Protein AF-A0A6A4WZC3-F1 (afdb_monomer_lite)

Radius of gyration: 23.25 Å; chains: 1; bounding box: 50×36×66 Å

Structure (mmCIF, N/CA/C/O backbone):
data_AF-A0A6A4WZC3-F1
#
_entry.id   AF-A0A6A4WZC3-F1
#
loop_
_atom_site.group_PDB
_atom_site.id
_atom_site.type_symbol
_atom_site.label_atom_id
_atom_site.label_alt_id
_atom_site.label_comp_id
_atom_site.label_asym_id
_atom_site.label_entity_id
_atom_site.label_seq_id
_atom_site.pdbx_PDB_ins_code
_atom_site.Cartn_x
_atom_site.Cartn_y
_atom_site.Cartn_z
_atom_site.occupancy
_atom_site.B_iso_or_equiv
_atom_site.auth_seq_id
_atom_site.auth_comp_id
_atom_site.auth_asym_id
_atom_site.auth_atom_id
_atom_site.pdbx_PDB_model_num
ATOM 1 N N . MET A 1 1 ? -28.064 8.600 -43.692 1.00 49.09 1 MET A N 1
ATOM 2 C CA . MET A 1 1 ? -27.181 9.787 -43.739 1.00 49.09 1 MET A CA 1
ATOM 3 C C . MET A 1 1 ? -26.908 10.231 -42.296 1.00 49.09 1 MET A C 1
ATOM 5 O O . MET A 1 1 ? -27.273 11.328 -41.927 1.00 49.09 1 MET A O 1
ATOM 9 N N . GLU A 1 2 ? -26.330 9.360 -41.451 1.00 55.53 2 GLU A N 1
ATOM 10 C CA . GLU A 1 2 ? -26.418 9.509 -39.975 1.00 55.53 2 GLU A CA 1
ATOM 11 C C . GLU A 1 2 ? -25.184 9.004 -39.194 1.00 55.53 2 GLU A C 1
ATOM 13 O O . GLU A 1 2 ? -25.263 8.687 -38.020 1.00 55.53 2 GLU A O 1
ATOM 18 N N . VAL A 1 3 ? -24.002 8.901 -39.808 1.00 55.03 3 VAL A N 1
ATOM 19 C CA . VAL A 1 3 ? -22.809 8.351 -39.107 1.00 55.03 3 VAL A CA 1
ATOM 20 C C . VAL A 1 3 ? -21.593 9.274 -39.108 1.00 55.03 3 VAL A C 1
ATOM 22 O O . VAL A 1 3 ? -20.546 8.943 -38.558 1.00 55.03 3 VAL A O 1
ATOM 25 N N . ARG A 1 4 ? -21.724 10.475 -39.683 1.00 53.66 4 ARG A N 1
ATOM 26 C CA . ARG A 1 4 ? -20.630 11.460 -39.744 1.00 53.66 4 ARG A CA 1
ATOM 27 C C . ARG A 1 4 ? -20.588 12.397 -38.534 1.00 53.66 4 ARG A C 1
ATOM 29 O O . ARG A 1 4 ? -19.519 12.893 -38.207 1.00 53.66 4 ARG A O 1
ATOM 36 N N . TRP A 1 5 ? -21.714 12.585 -37.847 1.00 41.00 5 TRP A N 1
ATOM 37 C CA . TRP A 1 5 ? -21.834 13.530 -36.732 1.00 41.00 5 TRP A CA 1
ATOM 38 C C . TRP A 1 5 ? -21.441 12.912 -35.382 1.00 41.00 5 TRP A C 1
ATOM 40 O O . TRP A 1 5 ? -20.787 13.569 -34.581 1.00 41.00 5 TRP A O 1
ATOM 50 N N . ALA A 1 6 ? -21.719 11.621 -35.160 1.00 45.03 6 ALA A N 1
ATOM 51 C CA . ALA A 1 6 ? -21.377 10.936 -33.907 1.00 45.03 6 ALA A CA 1
ATOM 52 C C . ALA A 1 6 ? -19.85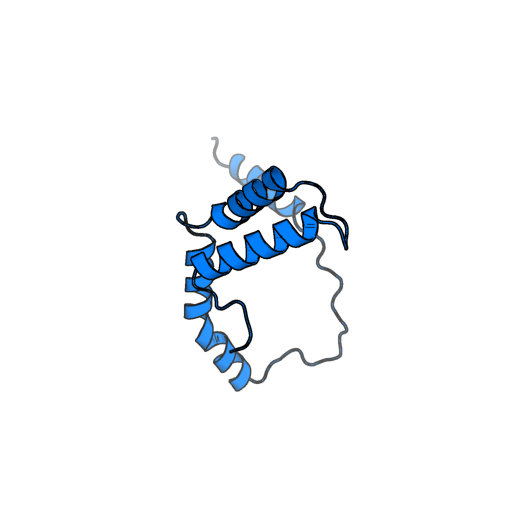7 10.856 -33.643 1.00 45.03 6 ALA A C 1
ATOM 54 O O . ALA A 1 6 ? -19.417 10.931 -32.499 1.00 45.03 6 ALA A O 1
ATOM 55 N N . ARG A 1 7 ? -19.033 10.770 -34.700 1.00 47.69 7 ARG A N 1
ATOM 56 C CA . ARG A 1 7 ? -17.562 10.737 -34.582 1.00 47.69 7 ARG A CA 1
ATOM 57 C C . ARG A 1 7 ? -16.955 12.069 -34.134 1.00 47.69 7 ARG A C 1
ATOM 59 O O . ARG A 1 7 ? -15.892 12.066 -33.524 1.00 47.69 7 ARG A O 1
ATOM 66 N N . LEU A 1 8 ? -17.623 13.189 -34.410 1.00 44.22 8 LEU A N 1
ATOM 67 C CA . LEU A 1 8 ? -17.134 14.518 -34.033 1.00 44.22 8 LEU A CA 1
ATOM 68 C C . LEU A 1 8 ? -17.346 14.816 -32.544 1.00 44.22 8 LEU A C 1
ATOM 70 O O . LEU A 1 8 ? -16.518 15.489 -31.939 1.00 44.22 8 LEU A O 1
ATOM 74 N N . VAL A 1 9 ? -18.402 14.271 -31.933 1.00 46.44 9 VAL A N 1
ATOM 75 C CA . VAL A 1 9 ? -18.714 14.536 -30.518 1.00 46.44 9 VAL A CA 1
ATOM 76 C C . VAL A 1 9 ? -17.761 13.789 -29.576 1.00 46.44 9 VAL A C 1
ATOM 78 O O . VAL A 1 9 ? -17.324 14.349 -28.574 1.00 46.44 9 VAL A O 1
ATOM 81 N N . VAL A 1 10 ? -17.357 12.561 -29.920 1.00 46.44 10 VAL A N 1
ATOM 82 C CA . VAL A 1 10 ? -16.429 11.770 -29.087 1.00 46.44 10 VAL A CA 1
ATOM 83 C C . VAL A 1 10 ? -15.013 12.363 -29.084 1.00 46.44 10 VAL A C 1
ATOM 85 O O . VAL A 1 10 ? -14.348 12.353 -28.051 1.00 46.44 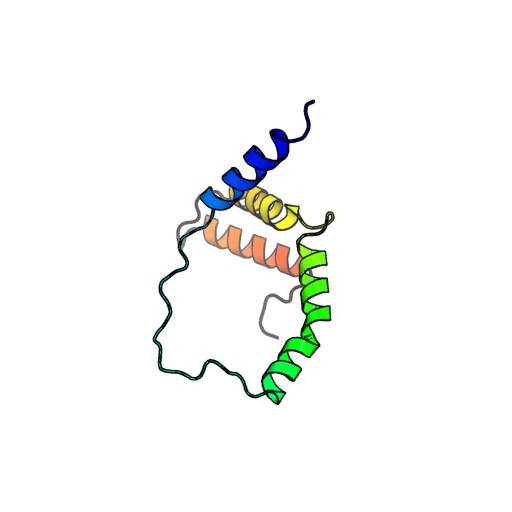10 VAL A O 1
ATOM 88 N N . ALA A 1 11 ? -14.560 12.948 -30.198 1.00 42.22 11 ALA A N 1
ATOM 89 C CA . ALA A 1 11 ? -13.234 13.565 -30.279 1.00 42.22 11 ALA A CA 1
ATOM 90 C C . ALA A 1 11 ? -13.100 14.829 -29.404 1.00 42.22 11 ALA A C 1
ATOM 92 O O . ALA A 1 11 ? -12.022 15.100 -28.879 1.00 42.22 11 ALA A O 1
ATOM 93 N N . ALA A 1 12 ? -14.188 15.580 -29.204 1.00 42.72 12 ALA A N 1
ATOM 94 C CA . ALA A 1 12 ? -14.167 16.817 -28.421 1.00 42.72 12 ALA A CA 1
ATOM 95 C C . ALA A 1 12 ? -14.105 16.578 -26.898 1.00 42.72 12 ALA A C 1
ATOM 97 O O . ALA A 1 12 ? -13.542 17.396 -26.173 1.00 42.72 12 ALA A O 1
ATOM 98 N N . ALA A 1 13 ? -14.629 15.453 -26.400 1.00 43.44 13 ALA A N 1
ATOM 99 C CA . ALA A 1 13 ? -14.669 15.177 -24.960 1.00 43.44 13 ALA A CA 1
ATOM 100 C C . ALA A 1 13 ? -13.316 14.712 -24.379 1.00 43.44 13 ALA A C 1
ATOM 102 O O . ALA A 1 13 ? -13.048 14.935 -23.201 1.00 43.44 13 ALA A O 1
ATOM 103 N N . VAL A 1 14 ? -12.429 14.124 -25.194 1.00 45.97 14 VAL A N 1
ATOM 104 C CA . VAL A 1 14 ? -11.091 13.681 -24.742 1.00 45.97 14 VAL A CA 1
ATOM 105 C C . VAL A 1 14 ? -10.141 14.868 -24.520 1.00 45.97 14 VAL A C 1
ATOM 107 O O . VAL A 1 14 ? -9.238 14.793 -23.690 1.00 45.97 14 VAL A O 1
ATOM 110 N N . ALA A 1 15 ? -10.368 15.999 -25.194 1.00 45.06 15 ALA A N 1
ATOM 111 C CA . ALA A 1 15 ? -9.520 17.184 -25.067 1.00 45.06 15 ALA A CA 1
ATOM 112 C C . ALA A 1 15 ? -9.711 17.942 -23.735 1.00 45.06 15 ALA A C 1
ATOM 114 O O . ALA A 1 15 ? -8.791 18.616 -23.280 1.00 45.06 15 ALA A O 1
ATOM 115 N N . ALA A 1 16 ? -10.873 17.821 -23.081 1.00 43.34 16 ALA A N 1
ATOM 116 C CA . ALA A 1 16 ? -11.222 18.626 -21.903 1.00 43.34 16 ALA A CA 1
ATOM 117 C C . ALA A 1 16 ? -10.737 18.051 -20.553 1.00 43.34 16 ALA A C 1
ATOM 119 O O . ALA A 1 16 ? -10.837 18.728 -19.533 1.00 43.34 16 ALA A O 1
ATOM 120 N N . VAL A 1 17 ? -10.188 16.828 -20.530 1.00 47.69 17 VAL A N 1
ATOM 121 C CA . VAL A 1 17 ? -9.575 16.205 -19.331 1.00 47.69 17 VAL A CA 1
ATOM 122 C C . VAL A 1 17 ? -8.043 16.165 -19.424 1.00 47.69 17 VAL A C 1
ATOM 124 O O . VAL A 1 17 ? -7.371 15.636 -18.538 1.00 47.69 17 VAL A O 1
ATOM 127 N N . ALA A 1 18 ? -7.453 16.783 -20.452 1.00 48.47 18 ALA A N 1
ATOM 128 C CA . ALA A 1 18 ? -6.012 16.980 -20.516 1.00 48.47 18 ALA A CA 1
ATOM 129 C C . ALA A 1 18 ? -5.582 17.940 -19.394 1.00 48.47 18 ALA A C 1
ATOM 131 O O . ALA A 1 18 ? -5.538 19.158 -19.563 1.00 48.47 18 ALA A O 1
ATOM 132 N N . ARG A 1 19 ? -5.300 17.381 -18.210 1.00 54.12 19 ARG A N 1
ATOM 133 C CA . ARG A 1 19 ? -4.611 18.082 -17.129 1.00 54.12 19 ARG A CA 1
ATOM 134 C C . ARG A 1 19 ? -3.364 18.727 -17.738 1.00 54.12 19 ARG A C 1
ATOM 136 O O . ARG A 1 19 ? -2.609 18.009 -18.401 1.00 54.12 19 ARG A O 1
ATOM 143 N N . PRO A 1 20 ? -3.125 20.035 -17.539 1.00 52.25 20 PRO A N 1
ATOM 144 C CA . PRO A 1 20 ? -1.855 20.618 -17.927 1.00 52.25 20 PRO A CA 1
ATOM 145 C C . PRO A 1 20 ? -0.760 19.816 -17.225 1.00 52.25 20 PRO A C 1
ATOM 147 O O . PRO A 1 20 ? -0.778 19.664 -16.001 1.00 52.25 20 PRO A O 1
ATOM 150 N N . SER A 1 21 ? 0.141 19.237 -18.021 1.00 59.72 21 SER A N 1
ATOM 151 C CA . SER A 1 21 ? 1.347 18.604 -17.500 1.00 59.72 21 SER A CA 1
ATOM 152 C C . SER A 1 21 ? 2.019 19.598 -16.550 1.00 59.72 21 SER A C 1
ATOM 154 O O . SER A 1 21 ? 2.134 20.773 -16.921 1.00 59.72 21 SER A O 1
ATOM 156 N N . PRO A 1 22 ? 2.467 19.186 -15.349 1.00 63.81 22 PRO A N 1
ATOM 157 C CA . PRO A 1 22 ? 3.355 20.040 -14.575 1.00 63.81 22 PRO A CA 1
ATOM 158 C C . PRO A 1 22 ? 4.542 20.435 -15.466 1.00 63.81 22 PRO A C 1
ATOM 160 O O . PRO A 1 22 ? 4.962 19.660 -16.332 1.00 63.81 22 PRO A O 1
ATOM 163 N N . ALA A 1 23 ? 4.995 21.680 -15.298 1.00 59.47 23 ALA A N 1
ATOM 164 C CA . ALA A 1 23 ? 6.043 22.314 -16.092 1.00 59.47 23 ALA A CA 1
ATOM 165 C C . ALA A 1 23 ? 7.245 21.377 -16.330 1.00 59.47 23 ALA A C 1
ATOM 167 O O . ALA A 1 23 ? 7.567 20.578 -15.445 1.00 59.47 23 ALA A O 1
ATOM 168 N N . PRO A 1 24 ? 7.929 21.469 -17.489 1.00 58.16 24 PRO A N 1
ATOM 169 C CA . PRO A 1 24 ? 9.111 20.658 -17.745 1.00 58.16 24 PRO A CA 1
ATOM 170 C C . PRO A 1 24 ? 10.141 20.915 -16.643 1.00 58.16 24 PRO A C 1
ATOM 172 O O . PRO A 1 24 ? 10.595 22.042 -16.442 1.00 58.16 24 PRO A O 1
ATOM 175 N N . LEU A 1 25 ? 10.478 19.864 -15.897 1.00 56.09 25 LEU A N 1
ATOM 176 C CA . LEU A 1 25 ? 11.575 19.883 -14.941 1.00 56.09 25 LEU A CA 1
ATOM 177 C C . LEU A 1 25 ? 12.858 20.196 -15.725 1.00 56.09 25 LEU A C 1
ATOM 179 O O . LEU A 1 25 ? 13.210 19.448 -16.629 1.00 56.09 25 LEU A O 1
ATOM 183 N N . GLY A 1 26 ? 13.482 21.334 -15.406 1.00 53.00 26 GLY A N 1
ATOM 184 C CA . GLY A 1 26 ? 14.823 21.788 -15.798 1.00 53.00 26 GLY A CA 1
ATOM 185 C C . GLY A 1 26 ? 15.484 21.115 -17.007 1.00 53.00 26 GLY A C 1
ATOM 186 O O . GLY A 1 26 ? 16.016 20.013 -16.917 1.00 53.00 26 GLY A O 1
ATOM 187 N N . THR A 1 27 ? 15.570 21.846 -18.116 1.00 58.94 27 THR A N 1
ATOM 188 C CA . THR A 1 27 ? 16.383 21.499 -19.288 1.00 58.94 27 THR A CA 1
ATOM 189 C C . THR A 1 27 ? 17.876 21.623 -18.957 1.00 58.94 27 THR A C 1
ATOM 191 O O . THR A 1 27 ? 18.473 22.683 -19.140 1.00 58.94 27 THR A O 1
ATOM 194 N N . GLY A 1 28 ? 18.475 20.566 -18.414 1.00 57.19 28 GLY A N 1
ATOM 195 C CA . GLY A 1 28 ? 19.905 20.551 -18.083 1.00 57.19 28 GLY A CA 1
ATOM 196 C C . GLY A 1 28 ? 20.456 19.210 -17.605 1.00 57.19 28 GLY A C 1
ATOM 197 O O . GLY A 1 28 ? 21.547 19.168 -17.048 1.00 57.19 28 GLY A O 1
ATOM 198 N N . VAL A 1 29 ? 19.711 18.123 -17.795 1.00 61.06 29 VAL A N 1
ATOM 199 C CA . VAL A 1 29 ? 20.191 16.760 -17.574 1.00 61.06 29 VAL A CA 1
ATOM 200 C C . VAL A 1 29 ? 19.831 15.992 -18.833 1.00 61.06 29 VAL A C 1
ATOM 202 O O . VAL A 1 29 ? 18.668 16.011 -19.233 1.00 61.06 29 VAL A O 1
ATOM 205 N N . ASP A 1 30 ? 20.805 15.360 -19.483 1.00 63.00 30 ASP A N 1
ATOM 206 C CA . ASP A 1 30 ? 20.517 14.389 -20.534 1.00 63.00 30 ASP A CA 1
ATOM 207 C C . ASP A 1 30 ? 19.636 13.290 -19.922 1.00 63.00 30 ASP A C 1
ATOM 209 O O . ASP A 1 30 ? 20.102 12.416 -19.193 1.00 63.00 30 ASP A O 1
ATOM 213 N N . CYS A 1 31 ? 18.328 13.360 -20.182 1.00 67.94 31 CYS A N 1
ATOM 214 C CA . CYS A 1 31 ? 17.325 12.403 -19.703 1.00 67.94 31 CYS A CA 1
ATOM 215 C C . CYS A 1 31 ? 17.429 11.037 -20.410 1.00 67.94 31 CYS A C 1
ATOM 217 O O . CYS A 1 31 ? 16.536 10.194 -20.294 1.00 67.94 31 CYS A O 1
ATOM 219 N N . GLU A 1 32 ? 18.504 10.800 -21.160 1.00 78.75 32 GLU A N 1
ATOM 220 C CA . GLU A 1 32 ? 18.759 9.536 -21.825 1.00 78.75 32 GLU A CA 1
ATOM 221 C C . GLU A 1 32 ? 19.527 8.593 -20.904 1.00 78.75 32 GLU A C 1
ATOM 223 O O . GLU A 1 32 ? 20.745 8.649 -20.749 1.00 78.75 32 GLU A O 1
ATOM 228 N N . LEU A 1 33 ? 18.788 7.655 -20.312 1.00 84.00 33 LEU A N 1
ATOM 229 C CA . LEU A 1 33 ? 19.392 6.509 -19.645 1.00 84.00 33 LEU A CA 1
ATOM 230 C C . LEU A 1 33 ? 20.284 5.742 -20.639 1.00 84.00 33 LEU A C 1
ATOM 232 O O . LEU A 1 33 ? 19.843 5.478 -21.763 1.00 84.00 33 LEU A O 1
ATOM 236 N N . PRO A 1 34 ? 21.494 5.307 -20.239 1.00 90.88 34 PRO A N 1
ATOM 237 C CA . PRO A 1 34 ? 22.316 4.431 -21.064 1.00 90.88 34 PRO A CA 1
ATOM 238 C C . PRO A 1 34 ? 21.522 3.198 -21.506 1.00 90.88 34 PRO A C 1
ATOM 240 O O . PRO A 1 34 ? 20.775 2.628 -20.706 1.00 90.88 34 PRO A O 1
ATOM 243 N N . ALA A 1 35 ? 21.706 2.751 -22.755 1.00 88.62 35 ALA A N 1
ATOM 244 C CA . ALA A 1 35 ? 20.924 1.654 -23.344 1.00 88.62 35 ALA A CA 1
ATOM 245 C C . ALA A 1 35 ? 20.862 0.414 -22.435 1.00 88.62 35 ALA A C 1
ATOM 247 O O . ALA A 1 35 ? 19.786 -0.087 -22.139 1.00 88.62 35 ALA A O 1
ATOM 248 N N . ARG A 1 36 ? 22.001 0.025 -21.848 1.00 91.38 36 ARG A N 1
ATOM 249 C CA . ARG A 1 36 ? 22.090 -1.091 -20.895 1.00 91.38 36 ARG A CA 1
ATOM 250 C C . ARG A 1 36 ? 21.161 -0.945 -19.682 1.00 91.38 36 ARG A C 1
ATOM 252 O O . ARG A 1 36 ? 20.618 -1.939 -19.208 1.00 91.38 36 ARG A O 1
ATOM 259 N N . VAL A 1 37 ? 21.020 0.264 -19.140 1.00 90.88 37 VAL A N 1
ATOM 260 C CA . VAL A 1 37 ? 20.156 0.532 -17.977 1.00 90.88 37 VAL A CA 1
ATOM 261 C C . VAL A 1 37 ? 18.692 0.468 -18.397 1.00 90.88 37 VAL A C 1
ATOM 263 O O . VAL A 1 37 ? 17.889 -0.167 -17.719 1.00 90.88 37 VAL A O 1
ATOM 266 N N . ARG A 1 38 ? 18.364 1.052 -19.553 1.00 92.38 38 ARG A N 1
ATOM 267 C CA . ARG A 1 38 ? 17.027 0.984 -20.150 1.00 92.38 38 ARG A CA 1
ATOM 268 C C . ARG A 1 38 ? 16.591 -0.464 -20.386 1.00 92.38 38 ARG A C 1
ATOM 270 O O . ARG A 1 38 ? 15.513 -0.846 -19.946 1.00 92.38 38 ARG A O 1
ATOM 277 N N . ASP A 1 39 ? 17.452 -1.277 -20.992 1.00 93.12 39 ASP A N 1
ATOM 278 C CA . ASP A 1 39 ? 17.173 -2.687 -21.283 1.00 93.12 39 ASP A CA 1
ATOM 279 C C . ASP A 1 39 ? 16.991 -3.504 -19.999 1.00 93.12 39 ASP A C 1
ATOM 281 O O . ASP A 1 39 ? 16.132 -4.384 -19.926 1.00 93.12 39 ASP A O 1
ATOM 285 N N . ASN A 1 40 ? 17.770 -3.192 -18.955 1.00 92.31 40 ASN A N 1
ATOM 286 C CA . ASN A 1 40 ? 17.616 -3.825 -17.649 1.00 92.31 40 ASN A CA 1
ATOM 287 C C . ASN A 1 40 ? 16.248 -3.515 -17.022 1.00 92.31 40 ASN A C 1
ATOM 289 O O . ASN A 1 40 ? 15.602 -4.431 -16.523 1.00 92.31 40 ASN A O 1
ATOM 293 N N . ILE A 1 41 ? 15.792 -2.261 -17.095 1.00 92.44 41 ILE A N 1
ATOM 294 C CA . ILE A 1 41 ? 14.475 -1.840 -16.594 1.00 92.44 41 ILE A CA 1
ATOM 295 C C . ILE A 1 41 ? 13.356 -2.514 -17.396 1.00 92.44 41 ILE A C 1
ATOM 297 O O . ILE A 1 41 ? 12.472 -3.141 -16.814 1.00 92.44 41 ILE A O 1
ATOM 301 N N . LEU A 1 42 ? 13.417 -2.438 -18.730 1.00 94.44 42 LEU A N 1
ATOM 302 C CA . LEU A 1 42 ? 12.379 -2.976 -19.617 1.00 94.44 42 LEU A CA 1
ATOM 303 C C . LEU A 1 42 ? 12.229 -4.497 -19.500 1.00 94.44 42 LEU A C 1
ATOM 305 O O . LEU A 1 42 ? 11.139 -5.027 -19.707 1.00 94.44 42 LEU A O 1
ATOM 309 N N . ARG A 1 43 ? 13.285 -5.212 -19.096 1.00 96.81 43 ARG A N 1
ATOM 310 C CA . ARG A 1 43 ? 13.214 -6.652 -18.815 1.00 96.81 43 ARG A CA 1
ATOM 311 C C . ARG A 1 43 ? 12.179 -7.011 -17.738 1.00 96.81 43 ARG A C 1
ATOM 313 O O . ARG A 1 43 ? 11.682 -8.135 -17.760 1.00 96.81 43 ARG A O 1
ATOM 320 N N . TYR A 1 44 ? 11.859 -6.099 -16.818 1.00 97.31 44 TYR A N 1
ATOM 321 C CA . TYR A 1 44 ? 10.871 -6.330 -15.757 1.00 97.31 44 TYR A CA 1
ATOM 322 C C . TYR A 1 44 ? 9.426 -6.036 -16.177 1.00 97.31 44 TYR A C 1
ATOM 324 O O . TYR A 1 44 ? 8.509 -6.298 -15.396 1.00 97.31 44 TYR A O 1
ATOM 332 N N . GLN A 1 45 ? 9.199 -5.518 -17.389 1.00 96.56 45 GLN A N 1
ATOM 333 C CA . GLN A 1 45 ? 7.861 -5.151 -17.859 1.00 96.56 45 GLN A CA 1
ATOM 334 C C . GLN A 1 45 ? 6.838 -6.297 -17.712 1.00 96.56 45 GLN A C 1
ATOM 336 O O . GLN A 1 45 ? 5.787 -6.055 -17.129 1.00 96.56 45 GLN A O 1
ATOM 341 N N . PRO A 1 46 ? 7.139 -7.568 -18.063 1.00 97.06 46 PRO A N 1
ATOM 342 C CA . PRO A 1 46 ? 6.171 -8.660 -17.905 1.00 97.06 46 PRO A CA 1
ATOM 343 C C . PRO A 1 46 ? 5.801 -8.984 -16.446 1.00 97.06 46 PRO A C 1
ATOM 345 O O . PRO A 1 46 ? 4.783 -9.621 -16.173 1.00 97.06 46 PRO A O 1
ATOM 348 N N . GLN A 1 47 ? 6.655 -8.641 -15.481 1.00 97.44 47 GLN A N 1
ATOM 349 C CA . GLN A 1 47 ? 6.366 -8.772 -14.052 1.00 97.44 47 GLN A CA 1
ATOM 350 C C . GLN A 1 47 ? 5.479 -7.616 -13.593 1.00 97.44 47 GLN A C 1
ATOM 352 O O . GLN A 1 47 ? 4.510 -7.852 -12.876 1.00 97.44 47 GLN A O 1
ATOM 357 N N . VAL A 1 48 ? 5.790 -6.396 -14.037 1.00 96.00 48 VAL A N 1
ATOM 358 C CA . VAL A 1 48 ? 4.985 -5.199 -13.766 1.00 96.00 48 VAL A CA 1
ATOM 359 C C . VAL A 1 48 ? 3.571 -5.375 -14.312 1.00 96.00 48 VAL A C 1
ATOM 361 O O . VAL A 1 48 ? 2.614 -5.192 -13.566 1.00 96.00 48 VAL A O 1
ATOM 364 N N . ASP A 1 49 ? 3.435 -5.823 -15.559 1.00 96.19 49 ASP A N 1
ATOM 365 C CA . ASP A 1 49 ? 2.137 -6.035 -16.203 1.00 96.19 49 ASP A CA 1
ATOM 366 C C . ASP A 1 49 ? 1.292 -7.057 -15.430 1.00 96.19 49 ASP A C 1
ATOM 368 O O . ASP A 1 49 ? 0.117 -6.814 -15.175 1.00 96.19 49 ASP A O 1
ATOM 372 N N . ARG A 1 50 ? 1.905 -8.152 -14.955 1.00 95.50 50 ARG A N 1
ATOM 373 C CA . ARG A 1 50 ? 1.219 -9.146 -14.110 1.00 95.50 50 ARG A CA 1
ATOM 374 C C . ARG A 1 50 ? 0.763 -8.582 -12.768 1.00 95.50 50 ARG A C 1
ATOM 376 O O . ARG A 1 50 ? -0.300 -8.964 -12.292 1.00 95.50 50 ARG A O 1
ATOM 383 N N . ILE A 1 51 ? 1.548 -7.705 -12.141 1.00 93.94 51 ILE A N 1
ATOM 384 C CA . ILE A 1 51 ? 1.153 -7.051 -10.883 1.00 93.94 51 ILE A CA 1
ATOM 385 C C . ILE A 1 51 ? -0.019 -6.099 -11.136 1.00 93.94 51 ILE A C 1
ATOM 387 O O . ILE A 1 51 ? -0.985 -6.112 -10.377 1.00 93.94 51 ILE A O 1
ATOM 391 N N . ILE A 1 52 ? 0.044 -5.308 -12.210 1.00 93.56 52 ILE A N 1
ATOM 392 C CA . ILE A 1 52 ? -1.030 -4.385 -12.596 1.00 93.56 52 ILE A CA 1
ATOM 393 C C . ILE A 1 52 ? -2.315 -5.163 -12.893 1.00 93.56 52 ILE A C 1
ATOM 395 O O . ILE A 1 52 ? -3.372 -4.803 -12.381 1.00 93.56 52 ILE A O 1
ATOM 399 N N . GLU A 1 53 ? -2.229 -6.241 -13.671 1.00 94.12 53 GLU A N 1
ATOM 400 C CA . GLU A 1 53 ? -3.371 -7.104 -13.978 1.00 94.12 53 GLU A CA 1
ATOM 401 C C . GLU A 1 53 ? -3.941 -7.749 -12.710 1.00 94.12 53 GLU A C 1
ATOM 403 O O . GLU A 1 53 ? -5.153 -7.742 -12.514 1.00 94.12 53 GLU A O 1
ATOM 408 N N . ALA A 1 54 ? -3.091 -8.249 -11.810 1.00 90.81 54 ALA A N 1
ATOM 409 C CA . ALA A 1 54 ? -3.546 -8.820 -10.547 1.00 90.81 54 ALA A CA 1
ATOM 410 C C . ALA A 1 54 ? -4.249 -7.783 -9.655 1.00 90.81 54 ALA A C 1
ATOM 412 O O . ALA A 1 54 ? -5.254 -8.114 -9.032 1.00 90.81 54 ALA A O 1
ATOM 413 N N . ALA A 1 55 ? -3.753 -6.543 -9.604 1.00 90.56 55 ALA A N 1
ATOM 414 C CA . ALA A 1 55 ? -4.312 -5.484 -8.764 1.00 90.56 55 ALA A CA 1
ATOM 415 C C . ALA A 1 55 ? -5.596 -4.864 -9.340 1.00 90.56 55 ALA A C 1
ATOM 417 O O . ALA A 1 55 ? -6.515 -4.541 -8.591 1.00 90.56 55 ALA A O 1
ATOM 418 N N . LEU A 1 56 ? -5.660 -4.673 -10.662 1.00 91.75 56 LEU A N 1
ATOM 419 C CA . LEU A 1 56 ? -6.767 -3.978 -11.333 1.00 91.75 56 LEU A CA 1
ATOM 420 C C . LEU A 1 56 ? -7.789 -4.921 -11.976 1.00 91.75 56 LEU A C 1
ATOM 422 O O . LEU A 1 56 ? -8.873 -4.471 -12.352 1.00 91.75 56 LEU A O 1
ATOM 426 N N . GLY A 1 57 ? -7.454 -6.202 -12.120 1.00 91.31 57 GLY A N 1
ATOM 427 C CA . GLY A 1 57 ? -8.356 -7.230 -12.620 1.00 91.31 57 GLY A CA 1
ATOM 428 C C . GLY A 1 57 ? -9.509 -7.512 -11.657 1.00 91.31 57 GLY A C 1
ATOM 429 O O . GLY A 1 57 ? -9.485 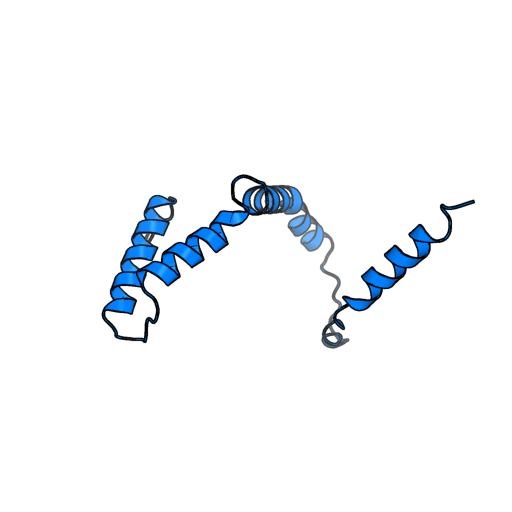-7.145 -10.481 1.00 91.31 57 GLY A O 1
ATOM 430 N N . ASP A 1 58 ? -10.525 -8.209 -12.160 1.00 83.88 58 ASP A N 1
ATOM 431 C CA . ASP A 1 58 ? -11.836 -8.327 -11.507 1.00 83.88 58 ASP A CA 1
ATOM 432 C C . ASP A 1 58 ? -11.790 -8.822 -10.053 1.00 83.88 58 ASP A C 1
ATOM 434 O O . ASP A 1 58 ? -12.595 -8.391 -9.233 1.00 83.88 58 ASP A O 1
ATOM 438 N N . ARG A 1 59 ? -10.839 -9.701 -9.707 1.00 84.56 59 ARG A N 1
ATOM 439 C CA . ARG A 1 59 ? -10.765 -10.307 -8.365 1.00 84.56 59 ARG A CA 1
ATOM 440 C C . ARG A 1 59 ? -10.351 -9.339 -7.256 1.00 84.56 59 ARG A C 1
ATOM 442 O O . ARG A 1 59 ? -10.760 -9.548 -6.121 1.00 84.56 59 ARG A O 1
ATOM 449 N N . HIS A 1 60 ? -9.531 -8.330 -7.554 1.00 87.50 60 HIS A N 1
ATOM 450 C CA . HIS A 1 60 ? -8.950 -7.439 -6.535 1.00 87.50 60 HIS A CA 1
ATOM 451 C C . HIS A 1 60 ? -9.228 -5.954 -6.782 1.00 87.50 60 HIS A C 1
ATOM 453 O O . HIS A 1 60 ? -8.866 -5.123 -5.952 1.00 87.50 60 HIS A O 1
ATOM 459 N N . ARG A 1 61 ? -9.934 -5.620 -7.868 1.00 87.38 61 ARG A N 1
ATOM 460 C CA . ARG A 1 61 ? -10.253 -4.246 -8.278 1.00 87.38 61 ARG A CA 1
ATOM 461 C C . ARG A 1 61 ? -10.850 -3.372 -7.167 1.00 87.38 61 ARG A C 1
ATOM 463 O O . ARG A 1 61 ? -10.597 -2.170 -7.145 1.00 87.38 61 ARG A O 1
ATOM 470 N N . HIS A 1 62 ? -11.642 -3.963 -6.273 1.00 91.88 62 HIS A N 1
ATOM 471 C CA . HIS A 1 62 ? -12.326 -3.256 -5.186 1.00 91.88 62 HIS A CA 1
ATOM 472 C C . HIS A 1 62 ? -11.632 -3.390 -3.828 1.00 91.88 62 HIS A C 1
ATOM 474 O O . HIS A 1 62 ? -11.888 -2.582 -2.944 1.00 91.88 62 HIS A O 1
ATOM 480 N N . ALA A 1 63 ? -10.664 -4.300 -3.688 1.00 90.75 63 ALA A N 1
ATOM 481 C CA . ALA A 1 63 ? -10.091 -4.674 -2.395 1.00 90.75 63 ALA A CA 1
ATOM 482 C C . ALA A 1 63 ? -9.504 -3.487 -1.607 1.00 90.75 63 ALA A C 1
ATOM 484 O O . ALA A 1 63 ? -9.571 -3.463 -0.381 1.00 90.75 63 ALA A O 1
ATOM 485 N N . ALA A 1 64 ? -8.948 -2.486 -2.300 1.00 91.69 64 ALA A N 1
ATOM 486 C CA . ALA A 1 64 ? -8.430 -1.279 -1.658 1.00 91.69 64 ALA A CA 1
ATOM 487 C C . ALA A 1 64 ? -9.544 -0.378 -1.098 1.00 91.69 64 ALA A C 1
ATOM 489 O O . ALA A 1 64 ? -9.392 0.175 -0.010 1.00 91.69 64 ALA A O 1
ATOM 490 N N . TYR A 1 65 ? -10.649 -0.226 -1.831 1.00 94.69 65 TYR A N 1
ATOM 491 C CA . TYR A 1 65 ? -11.787 0.576 -1.386 1.00 94.69 65 TYR A CA 1
ATOM 492 C C . TYR A 1 65 ? -12.593 -0.152 -0.315 1.00 94.69 65 TYR A C 1
ATOM 494 O O . TYR A 1 65 ? -12.891 0.467 0.698 1.00 94.69 65 TYR A O 1
ATOM 502 N N . ASP A 1 66 ? -12.832 -1.452 -0.480 1.00 93.56 66 ASP A N 1
ATOM 503 C CA . ASP A 1 66 ? -13.512 -2.286 0.517 1.00 93.56 66 ASP A CA 1
ATOM 504 C C . ASP A 1 66 ? -12.722 -2.288 1.838 1.00 93.56 66 ASP A C 1
ATOM 506 O O . ASP A 1 66 ? -13.268 -2.090 2.918 1.00 93.56 66 ASP A O 1
ATOM 510 N N . GLY A 1 67 ? -11.390 -2.416 1.758 1.00 93.25 67 GLY A N 1
ATOM 511 C CA . GLY A 1 67 ? -10.526 -2.330 2.934 1.00 93.25 67 GLY A CA 1
ATOM 512 C C . GLY A 1 67 ? -10.539 -0.950 3.597 1.00 93.25 67 GLY A C 1
ATOM 513 O O . GLY A 1 67 ? -10.457 -0.862 4.822 1.00 93.25 67 GLY A O 1
ATOM 514 N N . LEU A 1 68 ? -10.645 0.129 2.814 1.00 95.06 68 LEU A N 1
ATOM 515 C CA . LEU A 1 68 ? -10.773 1.485 3.347 1.00 95.06 68 LEU A CA 1
ATOM 516 C C . LEU A 1 68 ? -12.136 1.704 4.016 1.00 95.06 68 LEU A C 1
ATOM 518 O O . LEU A 1 68 ? -12.176 2.313 5.083 1.00 95.06 68 LEU A O 1
ATOM 522 N N . GLU A 1 69 ? -13.218 1.226 3.402 1.00 96.19 69 GLU A N 1
ATOM 523 C CA . GLU A 1 69 ? -14.581 1.279 3.938 1.00 96.19 69 GLU A CA 1
ATOM 524 C C . GLU A 1 69 ? -14.638 0.573 5.294 1.00 96.19 69 GLU A C 1
ATOM 526 O O . GLU A 1 69 ? -14.874 1.240 6.304 1.00 96.19 69 GLU A O 1
ATOM 531 N N . ASP A 1 70 ? -14.238 -0.701 5.351 1.00 94.88 70 ASP A N 1
ATOM 532 C CA . ASP A 1 70 ? -14.147 -1.481 6.592 1.00 94.88 70 ASP A CA 1
ATOM 533 C C . ASP A 1 70 ? -13.328 -0.751 7.672 1.00 94.88 70 ASP A C 1
ATOM 535 O O . ASP A 1 70 ? -13.680 -0.720 8.856 1.00 94.88 70 ASP A O 1
ATOM 539 N N . PHE A 1 71 ? -12.200 -0.151 7.280 1.00 96.06 71 PHE A N 1
ATOM 540 C CA . PHE A 1 71 ? -11.291 0.511 8.211 1.00 96.06 71 PHE A CA 1
ATOM 541 C C . PHE A 1 71 ? -11.825 1.850 8.732 1.00 96.06 71 PHE A C 1
ATOM 543 O O . PHE A 1 71 ? -11.516 2.234 9.866 1.00 96.06 71 PHE A O 1
ATOM 550 N N . VAL A 1 72 ? -12.580 2.597 7.928 1.00 95.50 72 VAL A N 1
ATOM 551 C CA . VAL A 1 72 ? -13.188 3.870 8.341 1.00 95.50 72 VAL A CA 1
ATOM 552 C C . VAL A 1 72 ? -14.445 3.617 9.161 1.00 95.50 72 VAL A C 1
ATOM 554 O O . VAL A 1 72 ? -14.592 4.238 10.213 1.00 95.50 72 VAL A O 1
ATOM 557 N N . GLU A 1 73 ? -15.299 2.682 8.746 1.00 95.31 73 GLU A N 1
ATOM 558 C CA . GLU A 1 73 ? -16.504 2.307 9.491 1.00 95.31 73 GLU A CA 1
ATOM 559 C C . GLU A 1 73 ? -16.173 1.791 10.893 1.00 95.31 73 GLU A C 1
ATOM 561 O O . GLU A 1 73 ? -16.859 2.124 11.861 1.00 95.31 73 GLU A O 1
ATOM 566 N N . ARG A 1 74 ? -15.090 1.017 11.029 1.00 94.88 74 ARG A N 1
ATOM 567 C CA . ARG A 1 74 ? -14.720 0.409 12.310 1.00 94.88 74 ARG A CA 1
ATOM 568 C C . ARG A 1 74 ? -14.150 1.389 13.335 1.00 94.88 74 ARG A C 1
ATOM 570 O O . ARG A 1 74 ? -14.373 1.192 14.526 1.00 94.88 74 ARG A O 1
ATOM 577 N N . PHE A 1 75 ? -13.383 2.392 12.908 1.00 95.75 75 PHE A N 1
ATOM 578 C CA . PHE A 1 75 ? -12.599 3.225 13.834 1.00 95.75 75 PHE A CA 1
ATOM 579 C C . PHE A 1 75 ? -12.869 4.729 13.734 1.00 95.75 75 PHE A C 1
ATOM 581 O O . PHE A 1 75 ? -12.573 5.451 14.679 1.00 95.75 75 PHE A O 1
ATOM 588 N N . GLY A 1 76 ? -13.384 5.236 12.612 1.00 92.19 76 GLY A N 1
ATOM 589 C CA . GLY A 1 76 ? -13.609 6.670 12.432 1.00 92.19 76 GLY A CA 1
ATOM 590 C C . GLY A 1 76 ? -12.348 7.529 12.636 1.00 92.19 76 GLY A C 1
ATOM 591 O O . GLY A 1 76 ? -11.311 7.310 12.001 1.00 92.19 76 GLY A O 1
ATOM 592 N N . ALA A 1 77 ? -12.453 8.554 13.489 1.00 95.31 77 ALA A N 1
ATOM 593 C CA . ALA A 1 77 ? -11.362 9.481 13.788 1.00 95.31 77 ALA A CA 1
ATOM 594 C C . ALA A 1 77 ? -10.324 8.848 14.729 1.00 95.31 77 ALA A C 1
ATOM 596 O O . ALA A 1 77 ? -10.666 8.346 15.792 1.00 95.31 77 ALA A O 1
ATOM 597 N N . ARG A 1 78 ? -9.041 8.928 14.351 1.00 95.94 78 ARG A N 1
ATOM 598 C CA . ARG A 1 78 ? -7.913 8.304 15.067 1.00 95.94 78 ARG A CA 1
ATOM 599 C C . ARG A 1 78 ? -6.802 9.322 15.333 1.00 95.94 78 ARG A C 1
ATOM 601 O O . ARG A 1 78 ? -5.792 9.324 14.625 1.00 95.94 78 ARG A O 1
ATOM 608 N N . PRO A 1 79 ? -7.004 10.262 16.268 1.00 95.75 79 PRO A N 1
ATOM 609 C CA . PRO A 1 79 ? -5.976 11.234 16.613 1.00 95.75 79 PRO A CA 1
ATOM 610 C C . PRO A 1 79 ? -4.762 10.541 17.245 1.00 95.75 79 PRO A C 1
ATOM 612 O O . PRO A 1 79 ? -4.876 9.500 17.890 1.00 95.75 79 PRO A O 1
ATOM 615 N N . SER A 1 80 ? -3.580 11.122 17.071 1.00 93.75 80 SER A N 1
ATOM 616 C CA . SER A 1 80 ? -2.344 10.558 17.615 1.00 93.75 80 SER A CA 1
ATOM 617 C C . SER A 1 80 ? -2.381 10.430 19.140 1.00 93.75 80 SER A C 1
ATOM 619 O O . SER A 1 80 ? -2.787 11.366 19.825 1.00 93.75 80 SER A O 1
ATOM 621 N N . GLY A 1 81 ? -1.916 9.288 19.661 1.00 94.56 81 GLY A N 1
ATOM 622 C CA . GLY A 1 81 ? -1.866 8.996 21.100 1.00 94.56 81 GLY A CA 1
ATOM 623 C C . GLY A 1 81 ? -3.208 8.612 21.733 1.00 94.56 81 GLY A C 1
ATOM 624 O O . GLY A 1 81 ? -3.304 8.597 22.955 1.00 94.56 81 GLY A O 1
ATOM 625 N N . SER A 1 82 ? -4.232 8.344 20.919 1.00 96.50 82 SER A N 1
ATOM 626 C CA . SER A 1 82 ? -5.532 7.838 21.370 1.00 96.50 82 SER A CA 1
ATOM 627 C C . SER A 1 82 ? -5.586 6.313 21.368 1.00 96.50 82 SER A C 1
ATOM 629 O O . SER A 1 82 ? -4.875 5.660 20.599 1.00 96.50 82 SER A O 1
ATOM 631 N N . ASP A 1 83 ? -6.486 5.755 22.175 1.00 96.06 83 ASP A N 1
ATOM 632 C CA . ASP A 1 83 ? -6.746 4.314 22.202 1.00 96.06 83 ASP A CA 1
ATOM 633 C C . ASP A 1 83 ? -7.301 3.823 20.850 1.00 96.06 83 ASP A C 1
ATOM 635 O O . ASP A 1 83 ? -6.993 2.713 20.409 1.00 96.06 83 ASP A O 1
ATOM 639 N N . GLU A 1 84 ? -8.060 4.666 20.139 1.00 95.00 84 GLU A N 1
ATOM 640 C CA . GLU A 1 84 ? -8.582 4.368 18.803 1.00 95.00 84 GLU A CA 1
ATOM 641 C C . GLU A 1 84 ? -7.468 4.184 17.766 1.00 95.00 84 GLU A C 1
ATOM 643 O O . GLU A 1 84 ? -7.585 3.334 16.877 1.00 95.00 84 GLU A O 1
ATOM 648 N N . LEU A 1 85 ? -6.384 4.964 17.862 1.00 96.75 85 LEU A N 1
ATOM 649 C CA . LEU A 1 85 ? -5.234 4.805 16.974 1.00 96.75 85 LEU A CA 1
ATOM 650 C C . LEU A 1 85 ? -4.518 3.477 17.235 1.00 96.75 85 LEU A C 1
ATOM 652 O O . LEU A 1 85 ? -4.253 2.743 16.283 1.00 96.75 85 LEU A O 1
ATOM 656 N N . GLU A 1 86 ? -4.230 3.156 18.495 1.00 96.62 86 GLU A N 1
ATOM 657 C CA . GLU A 1 86 ? -3.530 1.915 18.845 1.00 96.62 86 GLU A CA 1
ATOM 658 C C . GLU A 1 86 ? -4.353 0.679 18.439 1.00 96.62 86 GLU A C 1
ATOM 660 O O . GLU A 1 86 ? -3.831 -0.237 17.798 1.00 96.62 86 GLU A O 1
ATOM 665 N N . ALA A 1 87 ? -5.671 0.696 18.670 1.00 96.44 87 ALA A N 1
ATOM 666 C CA . ALA A 1 87 ? -6.568 -0.373 18.228 1.00 96.44 87 ALA A CA 1
ATOM 667 C C . ALA A 1 87 ? -6.606 -0.530 16.694 1.00 96.44 87 ALA A C 1
ATOM 669 O O . ALA A 1 87 ? -6.687 -1.650 16.176 1.00 96.44 87 ALA A O 1
ATOM 670 N N . ALA A 1 88 ? -6.539 0.578 15.952 1.00 96.38 88 ALA A N 1
ATOM 671 C CA . AL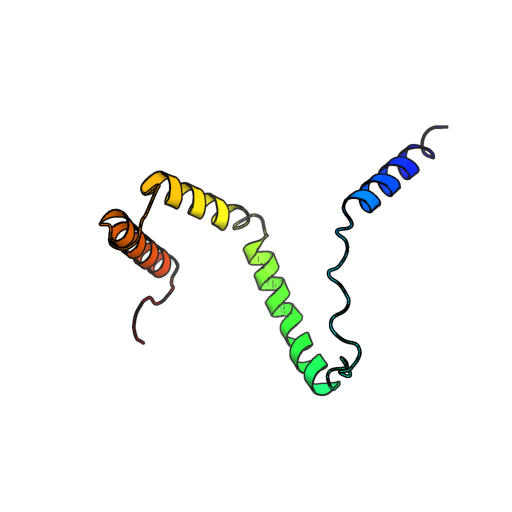A A 1 88 ? -6.488 0.556 14.494 1.00 96.38 88 ALA A CA 1
ATOM 672 C C . ALA A 1 88 ? -5.153 0.017 13.963 1.00 96.38 88 ALA A C 1
ATOM 674 O O . ALA A 1 88 ? -5.140 -0.710 12.966 1.00 96.38 88 ALA A O 1
ATOM 675 N N . ILE A 1 89 ? -4.044 0.332 14.639 1.00 95.38 89 ILE A N 1
ATOM 676 C CA . ILE A 1 89 ? -2.721 -0.218 14.329 1.00 95.38 89 ILE A CA 1
ATOM 677 C C . ILE A 1 89 ? -2.733 -1.735 14.523 1.00 95.38 89 ILE A C 1
ATOM 679 O O . ILE A 1 89 ? -2.354 -2.462 13.604 1.00 95.38 89 ILE A O 1
ATOM 683 N N . ASP A 1 90 ? -3.201 -2.226 15.669 1.00 95.62 90 ASP A N 1
ATOM 684 C CA . ASP A 1 90 ? -3.240 -3.665 15.951 1.00 95.62 90 ASP A CA 1
ATOM 685 C C . ASP A 1 90 ? -4.135 -4.428 14.968 1.00 95.62 90 ASP A C 1
ATOM 687 O O . ASP A 1 90 ? -3.791 -5.528 14.524 1.00 95.62 90 ASP A O 1
ATOM 691 N N . PHE A 1 91 ? -5.253 -3.823 14.560 1.00 95.12 91 PHE A N 1
ATOM 692 C CA . PHE A 1 91 ? -6.104 -4.378 13.514 1.00 95.12 91 PHE A CA 1
ATOM 693 C C . PHE A 1 91 ? -5.378 -4.498 12.171 1.00 95.12 91 PHE A C 1
ATOM 695 O O . PHE A 1 91 ? -5.416 -5.571 11.569 1.00 95.12 91 PHE A O 1
ATOM 702 N N . MET A 1 92 ? -4.705 -3.437 11.714 1.00 94.69 92 MET A N 1
ATOM 703 C CA . MET A 1 92 ? -3.985 -3.468 10.437 1.00 94.69 92 MET A CA 1
ATOM 704 C C . MET A 1 92 ? -2.828 -4.459 10.461 1.00 94.69 92 MET A C 1
ATOM 706 O O . MET A 1 92 ? -2.701 -5.245 9.529 1.00 94.69 92 MET A O 1
ATOM 710 N N . LYS A 1 93 ? -2.059 -4.519 11.556 1.00 95.06 93 LYS A N 1
ATOM 711 C CA . LYS A 1 93 ? -0.999 -5.527 11.720 1.00 95.06 93 LYS A CA 1
ATOM 712 C C . LYS A 1 93 ? -1.545 -6.944 11.555 1.00 95.06 93 LYS A C 1
ATOM 714 O O . LYS A 1 93 ? -0.998 -7.732 10.791 1.00 95.06 93 LYS A O 1
ATOM 719 N N . LYS A 1 94 ? -2.650 -7.257 12.238 1.00 94.56 94 LYS A N 1
ATOM 720 C CA . LYS A 1 94 ? -3.286 -8.576 12.155 1.00 94.56 94 LYS A CA 1
ATOM 721 C C . LYS A 1 94 ? -3.841 -8.868 10.758 1.00 94.56 94 LYS A C 1
ATOM 723 O O . LYS A 1 94 ? -3.779 -10.012 10.310 1.00 94.56 94 LYS A O 1
ATOM 728 N N . LYS A 1 95 ? -4.409 -7.863 10.087 1.00 93.19 95 LYS A N 1
ATOM 729 C CA . LYS A 1 95 ? -4.906 -7.992 8.711 1.00 93.19 95 LYS A CA 1
ATOM 730 C C . LYS A 1 95 ? -3.755 -8.297 7.750 1.00 93.19 95 LYS A C 1
ATOM 732 O O . LYS A 1 95 ? -3.841 -9.278 7.022 1.00 93.19 95 LYS A O 1
ATOM 737 N N . ASP A 1 96 ? -2.667 -7.537 7.831 1.00 92.75 96 ASP A N 1
ATOM 738 C CA . ASP A 1 96 ? -1.473 -7.722 7.004 1.00 92.75 96 ASP A CA 1
ATOM 739 C C . ASP A 1 96 ? -0.850 -9.115 7.216 1.00 92.75 96 ASP A C 1
ATOM 741 O O . ASP A 1 96 ? -0.495 -9.798 6.256 1.00 92.75 96 ASP A O 1
ATOM 745 N N . GLU A 1 97 ? -0.766 -9.587 8.464 1.00 94.62 97 GLU A N 1
ATOM 746 C CA . GLU A 1 97 ? -0.332 -10.959 8.766 1.00 94.62 97 GLU A CA 1
ATOM 747 C C . GLU A 1 97 ? -1.257 -12.017 8.150 1.00 94.62 97 GLU A C 1
ATOM 749 O O . GLU A 1 97 ? -0.782 -13.014 7.602 1.00 94.62 97 GLU A O 1
ATOM 754 N N . GLY A 1 98 ? -2.574 -11.792 8.206 1.00 92.94 98 GLY A N 1
ATOM 755 C CA . GLY A 1 98 ? -3.574 -12.647 7.563 1.00 92.94 98 GLY A CA 1
ATOM 756 C C . GLY A 1 98 ? -3.441 -12.692 6.039 1.00 92.94 98 GLY A C 1
ATOM 757 O O . GLY A 1 98 ? -3.636 -13.751 5.441 1.00 92.94 98 GLY A O 1
ATOM 758 N N . ASP A 1 99 ? -3.029 -11.580 5.431 1.00 89.81 99 ASP A N 1
ATOM 759 C CA . ASP A 1 99 ? -2.741 -11.462 3.998 1.00 89.81 99 ASP A CA 1
ATOM 760 C C . ASP A 1 99 ? -1.357 -12.048 3.623 1.00 89.81 99 ASP A C 1
ATOM 762 O O . ASP A 1 99 ? -0.976 -12.084 2.450 1.00 89.81 99 ASP A O 1
ATOM 766 N N . GLY A 1 100 ? -0.609 -12.568 4.606 1.00 92.19 100 GLY A N 1
ATOM 767 C CA . GLY A 1 100 ? 0.666 -13.265 4.422 1.00 92.19 100 GLY A CA 1
ATOM 768 C C . GLY A 1 100 ? 1.905 -12.374 4.529 1.00 92.19 100 GLY A C 1
ATOM 769 O O . GLY A 1 100 ? 3.016 -12.832 4.236 1.00 92.19 100 GLY A O 1
ATOM 770 N N . PHE A 1 101 ? 1.751 -11.119 4.955 1.00 90.50 101 PHE A N 1
ATOM 771 C CA . PHE A 1 101 ? 2.877 -10.229 5.221 1.00 90.50 101 PHE A CA 1
ATOM 772 C C . PHE A 1 101 ? 3.512 -10.530 6.583 1.00 90.50 101 PHE A C 1
ATOM 774 O O . PHE A 1 101 ? 2.864 -10.967 7.529 1.00 90.50 101 PHE A O 1
ATOM 781 N N . LYS A 1 102 ? 4.821 -10.290 6.700 1.00 88.00 102 LYS A N 1
ATOM 782 C CA . LYS A 1 102 ? 5.524 -10.389 7.984 1.00 88.00 102 LYS A CA 1
ATOM 783 C C . LYS A 1 102 ? 5.559 -9.020 8.644 1.00 88.00 102 LYS A C 1
ATOM 785 O O . LYS A 1 102 ? 6.218 -8.116 8.135 1.00 88.00 102 LYS A O 1
ATOM 790 N N . VAL A 1 103 ? 4.899 -8.892 9.789 1.00 79.75 103 VAL A N 1
ATOM 791 C CA . VAL A 1 103 ? 4.817 -7.639 10.540 1.00 79.75 103 VAL A CA 1
ATOM 792 C C . VAL A 1 103 ? 5.647 -7.763 11.820 1.00 79.75 103 VAL A C 1
ATOM 794 O O . VAL A 1 103 ? 5.203 -8.280 12.835 1.00 79.75 103 VAL A O 1
ATOM 797 N N . GLY A 1 104 ? 6.908 -7.329 11.768 1.00 74.94 104 GLY A N 1
ATOM 798 C CA . GLY A 1 104 ? 7.848 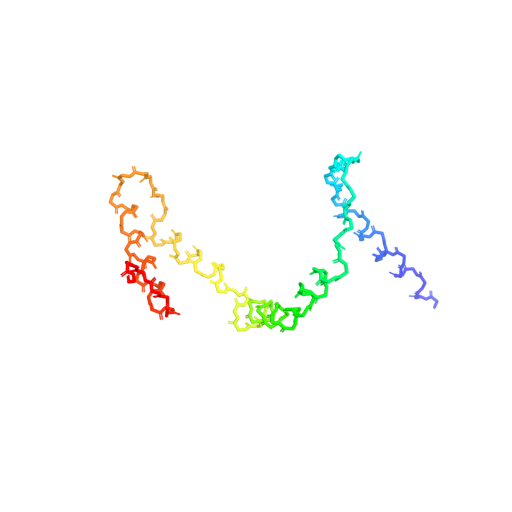-7.439 12.891 1.00 74.94 104 GLY A CA 1
ATOM 799 C C . GLY A 1 104 ? 9.301 -7.545 12.432 1.00 74.94 104 GLY A C 1
ATOM 800 O O . GLY A 1 104 ? 9.576 -7.585 11.234 1.00 74.94 104 GLY A O 1
ATOM 801 N N . LYS A 1 105 ? 10.256 -7.566 13.373 1.00 59.84 105 LYS A N 1
ATOM 802 C CA . LYS A 1 105 ? 11.671 -7.761 13.016 1.00 59.84 105 LYS A CA 1
ATOM 803 C C . LYS A 1 105 ? 11.902 -9.204 12.559 1.00 59.84 105 LYS A C 1
ATOM 805 O O . LYS A 1 105 ? 11.587 -10.137 13.291 1.00 59.84 105 LYS A O 1
ATOM 810 N N . SER A 1 106 ? 12.437 -9.324 11.344 1.00 50.38 106 SER A N 1
ATOM 811 C CA . SER A 1 106 ? 12.977 -10.537 10.719 1.00 50.38 106 SER A CA 1
ATOM 812 C C . SER A 1 106 ? 14.200 -11.077 11.442 1.00 50.38 106 SER A C 1
ATOM 814 O O . SER A 1 106 ? 15.034 -10.221 11.825 1.00 50.38 106 SER A O 1
#

InterPro domains:
  IPR039866 Carboxypeptidase Q [PTHR12053] (22-102)

pLDDT: mean 80.09, std 19.6, range [41.0, 97.44]

Foldseek 3Di:
DPDPPVVVVVVVVVVVPPDPDPDPDDPDDPPDDDPVVVVVVVVCVVVVVVVCCVCCPPPNVCVVVVVVVVLCVVQPDDDPPDPSVVVSVVVVLVVCVV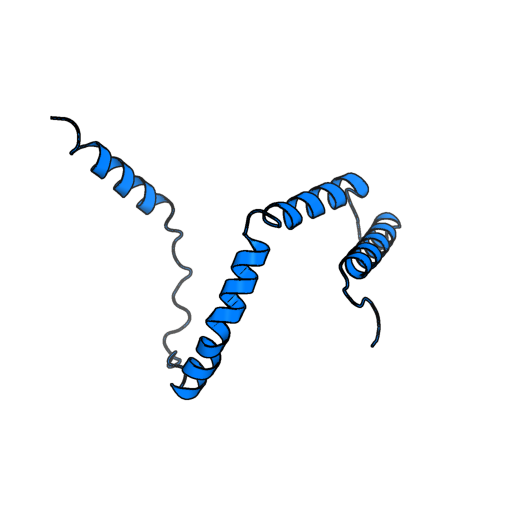VVDDDDDD

Organism: Amphibalanus amphitrite (NCBI:txid1232801)

Sequence (106 aa):
MEVRWARLVVAAAVAAVARPSPAPLGTGVDCELPARVRDNILRYQPQVDRIIEAALGDRHRHAAYDGLEDFVERFGARPSGSDELEAAIDFMKKKDEGDGFKVGKS

Secondary structure (DSSP, 8-state):
--SSSHHHHHHHHHHTT-PPPP----S-S-----HHHHHHHHTTHHHHHHHHHHHHSTTTTTHHHHHHHHHHHHH----TTSHHHHHHHHHHHHHHHHTT---S--